Protein AF-A0A356X0L6-F1 (afdb_monomer)

Sequence (146 aa):
RDPRWGRTAESFSEDPFLTSEISSGFIRGLMGDDPHYYKTVPTAKHYIANNTEFNRHTGSSELDARDMREYYLKPYRQLITEDDLPSIMTAYNAVNGTPVSASEFLIDTLARRTYGMDGYVTGDCGAIGDMYSGHHYAEDGVEATA

Secondary structure (DSSP, 8-state):
--TT-TTGGGSS-SSHHHHHHHHHHHHHHHH-S-SS--SS---EEEETT---SSSTTT-EE---HHHIIIIISHHHHHHHHHH---EEEE-SSEETTEEGGG-HIIIIIIIIIIT---SEEEE-TTHHHHHHHTS--SSSTTGGG-

Structure (mmCIF, N/CA/C/O backbone):
data_AF-A0A356X0L6-F1
#
_entry.id   AF-A0A356X0L6-F1
#
loop_
_atom_site.group_PDB
_atom_site.id
_atom_site.type_symbol
_atom_site.label_atom_id
_atom_site.label_alt_id
_atom_site.label_comp_id
_atom_site.label_asym_id
_atom_site.label_entity_id
_atom_site.label_seq_id
_atom_site.pdbx_PDB_ins_code
_atom_site.Cartn_x
_atom_site.Cartn_y
_atom_site.Cartn_z
_atom_site.occupancy
_atom_site.B_iso_or_equiv
_atom_site.auth_seq_id
_atom_site.auth_comp_id
_atom_site.auth_asym_id
_atom_site.auth_atom_id
_atom_site.pdbx_PDB_model_num
ATOM 1 N N . ARG A 1 1 ? 12.029 7.414 2.417 1.00 81.00 1 ARG A N 1
ATOM 2 C CA . ARG A 1 1 ? 11.689 8.799 2.816 1.00 81.00 1 ARG A CA 1
ATOM 3 C C . ARG A 1 1 ? 12.658 9.733 2.125 1.00 81.00 1 ARG A C 1
ATOM 5 O O . ARG A 1 1 ? 13.855 9.532 2.287 1.00 81.00 1 ARG A O 1
ATOM 12 N N . ASP A 1 2 ? 12.168 10.730 1.398 1.00 90.81 2 ASP A N 1
ATOM 13 C CA . ASP A 1 2 ? 13.029 11.678 0.694 1.00 90.81 2 ASP A CA 1
ATOM 14 C C . ASP A 1 2 ? 12.332 13.044 0.591 1.00 90.81 2 ASP A C 1
ATOM 16 O O . ASP A 1 2 ? 11.252 13.103 0.007 1.00 90.81 2 ASP A O 1
ATOM 20 N N . PRO A 1 3 ? 12.908 14.141 1.118 1.00 93.06 3 PRO A N 1
ATOM 21 C CA . PRO A 1 3 ? 12.291 15.468 1.029 1.00 93.06 3 PRO A CA 1
ATOM 22 C C . PRO A 1 3 ? 12.194 16.004 -0.410 1.00 93.06 3 PRO A C 1
ATOM 24 O O . PRO A 1 3 ? 11.510 16.994 -0.651 1.00 93.06 3 PRO A O 1
ATOM 27 N N . ARG A 1 4 ? 12.871 15.373 -1.379 1.00 94.12 4 ARG A N 1
ATOM 28 C CA . ARG A 1 4 ? 12.769 15.701 -2.809 1.00 94.12 4 ARG A CA 1
ATOM 29 C C . ARG A 1 4 ? 11.543 15.070 -3.467 1.00 94.12 4 ARG A C 1
ATOM 31 O O . ARG A 1 4 ? 11.255 15.377 -4.622 1.00 94.12 4 ARG A O 1
ATOM 38 N N . TRP A 1 5 ? 10.848 14.160 -2.782 1.00 95.62 5 TRP A N 1
ATOM 39 C CA . TRP A 1 5 ? 9.684 13.483 -3.335 1.00 95.62 5 TRP A CA 1
ATOM 40 C C . TRP A 1 5 ? 8.568 14.494 -3.621 1.00 95.62 5 TRP A C 1
ATOM 42 O O . TRP A 1 5 ? 8.100 15.192 -2.719 1.00 95.62 5 TRP A O 1
ATOM 52 N N . GLY A 1 6 ? 8.120 14.559 -4.879 1.00 97.06 6 GLY A N 1
ATOM 53 C CA . GLY A 1 6 ? 7.148 15.555 -5.348 1.00 97.06 6 GLY A CA 1
ATOM 54 C C . GLY A 1 6 ? 5.778 15.495 -4.663 1.00 97.06 6 GLY A C 1
ATOM 55 O O . GLY A 1 6 ? 5.009 16.444 -4.771 1.00 97.06 6 GLY A O 1
ATOM 56 N N . ARG A 1 7 ? 5.490 14.415 -3.925 1.00 96.56 7 ARG A N 1
ATOM 57 C CA . ARG A 1 7 ? 4.247 14.214 -3.166 1.00 96.56 7 ARG A CA 1
ATOM 58 C C . ARG A 1 7 ? 4.460 14.220 -1.649 1.00 96.56 7 ARG A C 1
ATOM 60 O O . ARG A 1 7 ? 3.578 13.806 -0.904 1.00 96.56 7 ARG A O 1
ATOM 67 N N . THR A 1 8 ? 5.597 14.737 -1.169 1.00 94.44 8 THR A N 1
ATOM 68 C CA . THR A 1 8 ? 5.883 14.851 0.278 1.00 94.44 8 THR A CA 1
ATOM 69 C C . THR A 1 8 ? 4.766 15.588 1.025 1.00 94.44 8 THR A C 1
ATOM 71 O O . THR A 1 8 ? 4.415 15.194 2.131 1.00 94.44 8 THR A O 1
ATOM 74 N N . ALA A 1 9 ? 4.152 16.604 0.403 1.00 94.44 9 ALA A N 1
ATOM 75 C CA . ALA A 1 9 ? 3.052 17.376 0.989 1.00 94.44 9 ALA A CA 1
ATOM 76 C C . ALA A 1 9 ? 1.750 16.575 1.202 1.00 94.44 9 ALA A C 1
ATOM 78 O O . ALA A 1 9 ? 0.866 17.044 1.913 1.00 94.44 9 ALA A O 1
ATOM 79 N N . GLU A 1 10 ? 1.611 15.391 0.596 1.00 96.38 10 GLU A N 1
ATOM 80 C CA . GLU A 1 10 ? 0.453 14.507 0.794 1.00 96.38 10 GLU A CA 1
ATOM 81 C C . GLU A 1 10 ? 0.610 13.590 2.016 1.00 96.38 10 GLU A C 1
ATOM 83 O O . GLU A 1 10 ? -0.356 12.961 2.440 1.00 96.38 10 GLU A O 1
ATOM 88 N N . SER A 1 11 ? 1.821 13.485 2.571 1.00 93.75 11 SER A N 1
ATOM 89 C CA . SER A 1 11 ? 2.101 12.664 3.752 1.00 93.75 11 SER A CA 1
ATOM 90 C C . SER A 1 11 ? 1.996 13.491 5.027 1.00 93.75 11 SER A C 1
ATOM 92 O O . SER A 1 11 ? 2.352 14.667 5.049 1.00 93.75 11 SER A O 1
ATOM 94 N N . PHE A 1 12 ? 1.546 12.870 6.117 1.00 94.44 12 PHE A N 1
ATOM 95 C CA . PHE A 1 12 ? 1.378 13.572 7.392 1.00 94.44 12 PHE A CA 1
ATOM 96 C C . PHE A 1 12 ? 2.695 13.849 8.121 1.00 94.44 12 PHE A C 1
ATOM 98 O O . PHE A 1 12 ? 2.797 14.828 8.856 1.00 94.44 12 PHE A O 1
ATOM 105 N N . SER A 1 13 ? 3.695 12.982 7.956 1.00 94.75 13 SER A N 1
ATOM 106 C CA . SER A 1 13 ? 5.000 13.110 8.601 1.00 94.75 13 SER A CA 1
ATOM 107 C C . SER A 1 13 ? 6.028 12.185 7.947 1.00 94.75 13 SER A C 1
ATOM 109 O O . SER A 1 13 ? 5.693 11.278 7.187 1.00 94.75 13 SER A O 1
ATOM 111 N N . GLU A 1 14 ? 7.297 12.394 8.283 1.00 96.19 14 GLU A N 1
ATOM 112 C CA . GLU A 1 14 ? 8.352 11.403 8.087 1.00 96.19 14 GLU A CA 1
ATOM 113 C C . GLU A 1 14 ? 8.453 10.359 9.203 1.00 96.19 14 GLU A C 1
ATOM 115 O O . GLU A 1 14 ? 9.151 9.356 9.050 1.00 96.19 14 GLU A O 1
ATOM 120 N N . ASP A 1 15 ? 7.799 10.602 10.333 1.00 97.81 15 ASP A N 1
ATOM 121 C CA . ASP A 1 15 ? 7.775 9.688 11.463 1.00 97.81 15 ASP A CA 1
ATOM 122 C C . ASP A 1 15 ? 6.588 8.717 11.326 1.00 97.81 15 ASP A C 1
ATOM 124 O O . ASP A 1 15 ? 5.441 9.162 11.177 1.00 97.81 15 ASP A O 1
ATOM 128 N N . PRO A 1 16 ? 6.822 7.392 11.362 1.00 97.31 16 PRO A N 1
ATOM 129 C CA . PRO A 1 16 ? 5.761 6.421 11.156 1.00 97.31 16 PRO A CA 1
ATOM 130 C C . PRO A 1 16 ? 4.776 6.384 12.325 1.00 97.31 16 PRO A C 1
ATOM 132 O O . PRO A 1 16 ? 3.623 6.054 12.097 1.00 97.31 16 PRO A O 1
ATOM 135 N N . PHE A 1 17 ? 5.180 6.740 13.553 1.00 98.06 17 PHE A N 1
ATOM 136 C CA . PHE A 1 17 ? 4.244 6.825 14.680 1.00 98.06 17 PHE A CA 1
ATOM 137 C C . PHE A 1 17 ? 3.267 7.993 14.501 1.00 98.06 17 PHE A C 1
ATOM 139 O O . PHE A 1 17 ? 2.060 7.785 14.507 1.00 98.06 17 PHE A O 1
ATOM 146 N N . LEU A 1 18 ? 3.774 9.200 14.243 1.00 98.25 18 LEU A N 1
ATOM 147 C CA . LEU A 1 18 ? 2.951 10.382 14.003 1.00 98.25 18 LEU A CA 1
ATOM 148 C C . LEU A 1 18 ? 2.044 10.204 12.778 1.00 98.25 18 LEU A C 1
ATOM 150 O O . LEU A 1 18 ? 0.887 10.619 12.802 1.00 98.25 18 LEU A O 1
ATOM 154 N N . THR A 1 19 ? 2.549 9.555 11.724 1.00 98.06 19 THR A N 1
ATOM 155 C CA .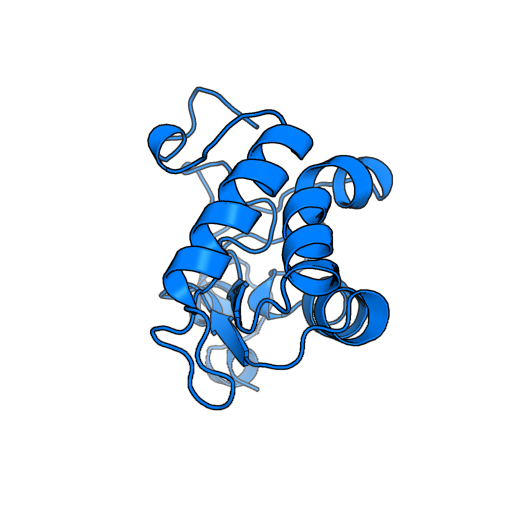 THR A 1 19 ? 1.737 9.207 10.550 1.00 98.06 19 THR A CA 1
ATOM 156 C C . THR A 1 19 ? 0.591 8.274 10.922 1.00 98.06 19 THR A C 1
ATOM 158 O O . THR A 1 19 ? -0.526 8.512 10.462 1.00 98.06 19 THR A O 1
ATOM 161 N N . SER A 1 20 ? 0.834 7.253 11.753 1.00 98.38 20 SER A N 1
ATOM 162 C CA . SER A 1 20 ? -0.230 6.370 12.230 1.00 98.38 20 SER A CA 1
ATOM 163 C C . SER A 1 20 ? -1.293 7.134 13.014 1.00 98.38 20 SER A C 1
ATOM 165 O O . SER A 1 20 ? -2.454 7.087 12.633 1.00 98.38 20 SER A O 1
ATOM 167 N N . GLU A 1 21 ? -0.902 7.901 14.037 1.00 98.62 21 GLU A N 1
ATOM 168 C CA . GLU A 1 21 ? -1.846 8.597 14.925 1.00 98.62 21 GLU A CA 1
ATOM 169 C C . GLU A 1 21 ? -2.755 9.573 14.162 1.00 98.62 21 GLU A C 1
ATOM 171 O O . GLU A 1 21 ? -3.971 9.609 14.368 1.00 98.62 21 GLU A O 1
ATOM 176 N N . ILE A 1 22 ? -2.178 10.350 13.235 1.00 98.62 22 ILE A N 1
ATOM 177 C CA . ILE A 1 22 ? -2.951 11.280 12.401 1.00 98.62 22 ILE A CA 1
ATOM 178 C C . ILE A 1 22 ? -3.873 10.506 11.454 1.00 98.62 22 ILE A C 1
ATOM 180 O O . ILE A 1 22 ? -5.045 10.863 11.308 1.00 98.62 22 ILE A O 1
ATOM 184 N N . SER A 1 23 ? -3.368 9.436 10.832 1.00 98.50 23 SER A N 1
ATOM 185 C CA . SER A 1 23 ? -4.159 8.612 9.916 1.00 98.50 23 SER A CA 1
ATOM 186 C C . SER A 1 23 ? -5.330 7.941 10.632 1.00 98.50 23 SER A C 1
ATOM 188 O O . SER A 1 23 ? -6.430 7.976 10.093 1.00 98.50 23 SER A O 1
ATOM 190 N N . SER A 1 24 ? -5.138 7.415 11.847 1.00 98.56 24 SER A N 1
ATOM 191 C CA . SER A 1 24 ? -6.190 6.801 12.670 1.00 98.56 24 SER A CA 1
ATOM 192 C C . SER A 1 24 ? -7.344 7.773 12.906 1.00 98.56 24 SER A C 1
ATOM 194 O O . SER A 1 24 ? -8.503 7.465 12.624 1.00 98.56 24 SER A O 1
ATOM 196 N N . GLY A 1 25 ? -7.036 9.001 13.340 1.00 98.44 25 GLY A N 1
ATOM 197 C CA . GLY A 1 25 ? -8.049 10.048 13.500 1.00 98.44 25 GLY A CA 1
ATOM 198 C C . GLY A 1 25 ? -8.760 10.390 12.185 1.00 98.44 25 GLY A C 1
ATOM 199 O O . GLY A 1 25 ? -9.985 10.534 12.158 1.00 98.44 25 GLY A O 1
ATOM 200 N N . PHE A 1 26 ? -8.007 10.474 11.085 1.00 98.44 26 PHE A N 1
ATOM 201 C CA . PHE A 1 26 ? -8.548 10.790 9.765 1.00 98.44 26 PHE A CA 1
ATOM 202 C C . PHE A 1 26 ? -9.508 9.706 9.254 1.00 98.44 26 PHE A C 1
ATOM 204 O O . PHE A 1 26 ? -10.621 10.024 8.832 1.00 98.44 26 PHE A O 1
ATOM 211 N N . ILE A 1 27 ? -9.124 8.428 9.332 1.00 98.00 27 ILE A N 1
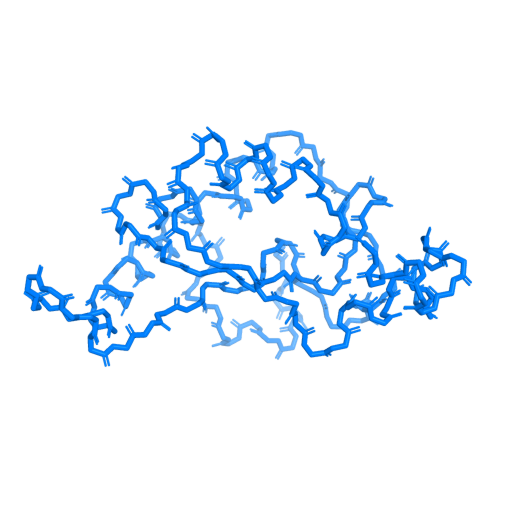ATOM 212 C CA . ILE A 1 27 ? -9.952 7.329 8.822 1.00 98.00 27 ILE A CA 1
ATOM 213 C C . ILE A 1 27 ? -11.181 7.076 9.693 1.00 98.00 27 ILE A C 1
ATOM 215 O O . ILE A 1 27 ? -12.250 6.853 9.135 1.00 98.00 27 ILE A O 1
ATOM 219 N N . ARG A 1 28 ? -11.089 7.216 11.025 1.00 98.19 28 ARG A N 1
ATOM 220 C CA . ARG A 1 28 ? -12.269 7.166 11.909 1.00 98.19 28 ARG A CA 1
ATOM 221 C C . ARG A 1 28 ? -13.274 8.257 11.539 1.00 98.19 28 ARG A C 1
ATOM 223 O O . ARG A 1 28 ? -14.466 7.992 11.427 1.00 98.19 28 ARG A O 1
ATOM 230 N N . GLY A 1 29 ? -12.798 9.475 11.264 1.00 98.44 29 GLY A N 1
ATOM 231 C CA . GLY A 1 29 ? -13.654 10.573 10.805 1.00 98.44 29 GLY A CA 1
ATOM 232 C C . GLY A 1 29 ? -14.315 10.317 9.443 1.00 98.44 29 GLY A C 1
ATOM 233 O O . GLY A 1 29 ? -15.464 10.716 9.232 1.00 98.44 29 GLY A O 1
ATOM 234 N N . LEU A 1 30 ? -13.609 9.646 8.526 1.00 98.44 30 LEU A N 1
ATOM 235 C CA . LEU A 1 30 ? -14.142 9.231 7.225 1.00 98.44 30 LEU A CA 1
ATOM 236 C C . LEU A 1 30 ? -15.176 8.108 7.346 1.00 98.44 30 LEU A C 1
ATOM 238 O O . LEU A 1 30 ? -16.218 8.182 6.693 1.00 98.44 30 LEU A O 1
ATOM 242 N N . MET A 1 31 ? -14.908 7.101 8.176 1.00 98.06 31 MET A N 1
ATOM 243 C CA . MET A 1 31 ? -15.821 5.980 8.413 1.00 98.06 31 MET A CA 1
ATOM 244 C C . MET A 1 31 ? -17.076 6.413 9.165 1.00 98.06 31 MET A C 1
ATOM 246 O O . MET A 1 31 ? -18.150 5.889 8.886 1.00 98.06 31 MET A O 1
ATOM 250 N N . GLY A 1 32 ? -16.975 7.420 10.034 1.00 98.12 32 GLY A N 1
ATOM 251 C CA . GLY A 1 32 ? -18.064 7.794 10.930 1.00 98.12 32 GLY A CA 1
ATOM 252 C C . GLY A 1 32 ? -18.241 6.776 12.059 1.00 98.12 32 GLY A C 1
ATOM 253 O O . GLY A 1 32 ? -17.398 5.910 12.269 1.00 98.12 32 GLY A O 1
ATOM 254 N N . ASP A 1 33 ? -19.330 6.919 12.806 1.00 96.69 33 ASP A N 1
ATOM 255 C CA . ASP A 1 33 ? -19.630 6.169 14.031 1.00 96.69 33 ASP A CA 1
ATOM 256 C C . ASP A 1 33 ? -20.977 5.426 13.975 1.00 96.69 33 ASP A C 1
ATOM 258 O O . ASP A 1 33 ? -21.459 4.931 14.995 1.00 96.69 33 ASP A O 1
ATOM 262 N N . ASP A 1 34 ? -21.593 5.331 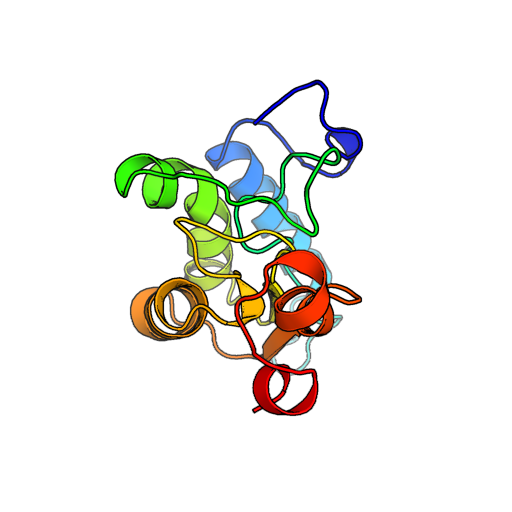12.791 1.00 97.50 34 ASP A N 1
ATOM 263 C CA . ASP A 1 34 ? -22.818 4.553 12.618 1.00 97.50 34 ASP A CA 1
ATOM 264 C C . ASP A 1 34 ? -22.512 3.047 12.776 1.00 97.50 34 ASP A C 1
ATOM 266 O O . ASP A 1 34 ? -21.550 2.544 12.193 1.00 97.50 34 ASP A O 1
ATOM 270 N N . PRO A 1 35 ? -23.307 2.303 13.568 1.00 94.44 35 PRO A N 1
ATOM 271 C CA . PRO A 1 35 ? -23.009 0.913 13.914 1.00 94.44 35 PRO A CA 1
ATOM 272 C C . PRO A 1 35 ? -23.187 -0.077 12.755 1.00 94.44 35 PRO A C 1
ATOM 274 O O . PRO A 1 35 ? -22.884 -1.258 12.923 1.00 94.44 35 PRO A O 1
ATOM 277 N N . HIS A 1 36 ? -23.734 0.353 11.616 1.00 95.19 36 HIS A N 1
ATOM 278 C CA . HIS A 1 36 ? -24.017 -0.522 10.482 1.00 95.19 36 HIS A CA 1
ATOM 279 C C . HIS A 1 36 ? -23.474 0.009 9.151 1.00 95.19 36 HIS A C 1
ATOM 281 O O . HIS A 1 36 ? -23.118 -0.787 8.283 1.00 95.19 36 HIS A O 1
ATOM 287 N N . TYR A 1 37 ? -23.400 1.328 8.973 1.00 96.44 37 TYR A N 1
ATOM 288 C CA . TYR A 1 37 ? -23.000 1.947 7.716 1.00 96.44 37 TYR A CA 1
ATOM 289 C C . TYR A 1 37 ? -21.730 2.779 7.856 1.00 96.44 37 TYR A C 1
ATOM 291 O O . TYR A 1 37 ? -21.637 3.672 8.691 1.00 96.44 37 TYR A O 1
ATOM 299 N N . TYR A 1 38 ? -20.793 2.602 6.929 1.00 97.44 38 TYR A N 1
ATOM 300 C CA . TYR A 1 38 ? -19.739 3.592 6.753 1.00 97.44 38 TYR A CA 1
ATOM 301 C C . TYR A 1 38 ? -20.304 4.881 6.155 1.00 97.44 38 TYR A C 1
ATOM 303 O O . TYR A 1 38 ? -21.006 4.861 5.142 1.00 97.44 38 TYR A O 1
ATOM 311 N N . LYS A 1 39 ? -19.915 6.024 6.723 1.00 98.44 39 LYS A N 1
ATOM 312 C CA . LYS A 1 39 ? -20.132 7.341 6.115 1.00 98.44 39 LYS A CA 1
ATOM 313 C C . LYS A 1 39 ? -19.386 7.456 4.785 1.00 98.44 39 LYS A C 1
ATOM 315 O O . LYS A 1 39 ? -19.944 7.940 3.804 1.00 98.44 39 LYS A O 1
ATOM 320 N N . THR A 1 40 ? -18.131 7.010 4.756 1.00 98.44 40 THR A N 1
ATOM 321 C CA . THR A 1 40 ? -17.321 6.798 3.549 1.00 98.44 40 THR A CA 1
ATOM 322 C C . THR A 1 40 ? -16.350 5.641 3.782 1.00 98.44 40 THR A C 1
ATOM 324 O O . THR A 1 40 ? -16.005 5.350 4.924 1.00 98.44 40 THR A O 1
ATOM 327 N N . VAL A 1 41 ? -15.884 4.998 2.709 1.00 98.12 41 VAL A N 1
ATOM 328 C CA . VAL A 1 41 ? -14.859 3.947 2.790 1.00 98.12 41 VAL A CA 1
ATOM 329 C C . VAL A 1 41 ? -13.473 4.582 2.598 1.00 98.12 41 VAL A C 1
ATOM 331 O O . VAL A 1 41 ? -13.131 4.951 1.469 1.00 98.12 41 VAL A O 1
ATOM 334 N N . PRO A 1 42 ? -12.653 4.739 3.654 1.00 98.25 42 PRO A N 1
ATOM 335 C CA . PRO A 1 42 ? -11.287 5.222 3.496 1.00 98.25 42 PRO A CA 1
ATOM 336 C C . PRO A 1 42 ? -10.428 4.171 2.789 1.00 98.25 42 PRO A C 1
ATOM 338 O O . PRO A 1 42 ? -10.575 2.974 3.012 1.00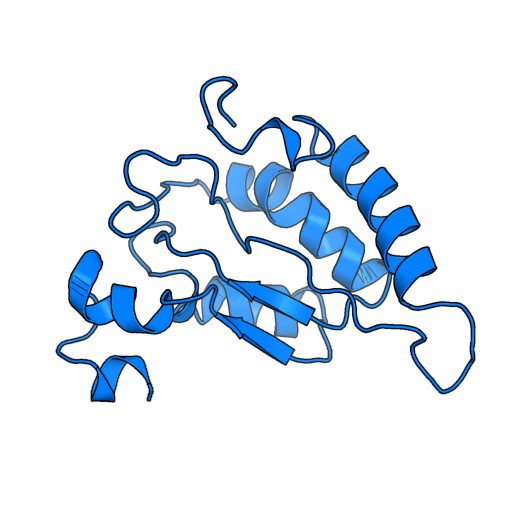 98.25 42 PRO A O 1
ATOM 341 N N . THR A 1 43 ? -9.502 4.627 1.948 1.00 98.75 43 THR A N 1
ATOM 342 C CA . THR A 1 43 ? -8.506 3.771 1.290 1.00 98.75 43 THR A CA 1
ATOM 343 C C . THR A 1 43 ? -7.112 4.301 1.607 1.00 98.75 43 THR A C 1
ATOM 345 O O . THR A 1 43 ? -6.743 5.377 1.129 1.00 98.75 43 THR A O 1
ATOM 348 N N . ALA A 1 44 ? -6.339 3.576 2.420 1.00 98.50 44 ALA A N 1
ATOM 349 C CA . ALA A 1 44 ? -4.974 3.989 2.749 1.00 98.50 44 ALA A CA 1
ATOM 350 C C . ALA A 1 44 ? -4.040 3.760 1.553 1.00 98.50 44 ALA A C 1
ATOM 352 O O . ALA A 1 44 ? -4.137 2.741 0.864 1.00 98.50 44 ALA A O 1
ATOM 353 N N . LYS A 1 45 ? -3.129 4.705 1.296 1.00 98.44 45 LYS A N 1
ATOM 354 C CA . LYS A 1 45 ? -2.262 4.664 0.116 1.00 98.44 45 LYS A CA 1
ATOM 355 C C . LYS A 1 45 ? -0.896 5.319 0.342 1.00 98.44 45 LYS A C 1
ATOM 357 O O . LYS A 1 45 ? -0.767 6.206 1.178 1.00 98.44 45 LYS A O 1
ATOM 362 N N . HIS A 1 46 ? 0.132 4.965 -0.426 1.00 98.44 46 HIS A N 1
ATOM 363 C CA . HIS A 1 46 ? 0.169 3.854 -1.390 1.00 98.44 46 HIS A CA 1
ATOM 364 C C . HIS A 1 46 ? 0.910 2.683 -0.743 1.00 98.44 46 HIS A C 1
ATOM 366 O O . HIS A 1 46 ? 2.036 2.854 -0.267 1.00 98.44 46 HIS A O 1
ATOM 372 N N . TYR A 1 47 ? 0.264 1.525 -0.689 1.00 98.56 47 TYR A N 1
ATOM 373 C CA . TYR A 1 47 ? 0.741 0.320 -0.027 1.00 98.56 47 TYR A CA 1
ATOM 374 C C . TYR A 1 47 ? 1.699 -0.437 -0.960 1.00 98.56 47 TYR A C 1
ATOM 376 O O . TYR A 1 47 ? 1.246 -0.944 -1.973 1.00 98.56 47 TYR A O 1
ATOM 384 N N . ILE A 1 48 ? 3.012 -0.530 -0.737 1.00 97.56 48 ILE A N 1
ATOM 385 C CA . ILE A 1 48 ? 3.840 0.234 0.208 1.00 97.56 48 ILE A CA 1
ATOM 386 C C . ILE A 1 48 ? 5.057 0.840 -0.505 1.00 97.56 48 ILE A C 1
ATOM 388 O O . ILE A 1 48 ? 5.371 0.502 -1.643 1.00 97.56 48 ILE A O 1
ATOM 392 N N . ALA A 1 49 ? 5.780 1.699 0.217 1.00 96.56 49 ALA A N 1
ATOM 393 C CA . ALA A 1 49 ? 7.090 2.235 -0.163 1.00 96.56 49 ALA A CA 1
ATOM 394 C C . ALA A 1 49 ? 7.138 3.126 -1.421 1.00 96.56 49 ALA A C 1
ATOM 396 O O . ALA A 1 49 ? 8.221 3.472 -1.881 1.00 96.56 49 ALA A O 1
ATOM 397 N N . ASN A 1 50 ? 5.992 3.617 -1.897 1.00 95.88 50 ASN A N 1
ATOM 398 C CA . ASN A 1 50 ? 5.929 4.608 -2.973 1.00 95.88 50 ASN A CA 1
ATOM 399 C C . ASN A 1 50 ? 6.336 6.008 -2.481 1.00 95.88 50 ASN A C 1
ATOM 401 O O . ASN A 1 50 ? 5.488 6.786 -2.047 1.00 95.88 50 ASN A O 1
ATOM 405 N N . ASN A 1 51 ? 7.632 6.320 -2.495 1.00 92.69 51 ASN A N 1
ATOM 406 C CA . ASN A 1 51 ? 8.170 7.586 -1.978 1.00 92.69 51 ASN A CA 1
ATOM 407 C C . ASN A 1 51 ? 9.170 8.275 -2.926 1.00 92.69 51 ASN A C 1
ATOM 409 O O . ASN A 1 51 ? 10.013 9.056 -2.484 1.00 92.69 51 ASN A O 1
ATOM 413 N N . THR A 1 52 ? 9.083 7.982 -4.224 1.00 92.94 52 THR A N 1
ATOM 414 C CA . THR A 1 52 ? 9.891 8.583 -5.293 1.00 92.94 52 THR A CA 1
ATOM 415 C C . THR A 1 52 ? 9.010 8.816 -6.513 1.00 92.94 52 THR A C 1
ATOM 417 O O . THR A 1 52 ? 8.262 7.932 -6.901 1.00 92.94 52 THR A O 1
ATOM 420 N N . GLU A 1 53 ? 9.097 9.987 -7.151 1.00 95.44 53 GLU A N 1
ATOM 421 C CA . GLU A 1 53 ? 8.392 10.228 -8.423 1.00 95.44 53 GLU A CA 1
ATOM 422 C C . GLU A 1 53 ? 9.246 9.861 -9.645 1.00 95.44 53 GLU A C 1
ATOM 424 O O . GLU A 1 53 ? 8.720 9.751 -10.746 1.00 95.44 53 GLU A O 1
ATOM 429 N N . PHE A 1 54 ? 10.558 9.661 -9.475 1.00 94.19 54 PHE A N 1
ATOM 430 C CA . PHE A 1 54 ? 11.488 9.482 -10.594 1.00 94.19 54 PHE A CA 1
ATOM 431 C C . PHE A 1 54 ? 11.227 8.194 -11.387 1.00 94.19 54 PHE A C 1
ATOM 433 O O . PHE A 1 54 ? 11.294 8.193 -12.612 1.00 94.19 54 PHE A O 1
ATOM 440 N N . ASN A 1 55 ? 10.932 7.100 -10.686 1.00 94.19 55 ASN A N 1
ATOM 441 C CA . ASN A 1 55 ? 10.796 5.764 -11.263 1.00 94.19 55 ASN A CA 1
ATOM 442 C C . ASN A 1 55 ? 9.647 4.960 -10.636 1.00 94.19 55 ASN A C 1
ATOM 444 O O . ASN A 1 55 ? 9.709 3.738 -10.603 1.00 94.19 55 ASN A O 1
ATOM 448 N N . ARG A 1 56 ? 8.585 5.604 -10.134 1.00 94.75 56 ARG A N 1
ATOM 449 C CA . ARG A 1 56 ? 7.485 4.894 -9.443 1.00 94.75 56 ARG A CA 1
ATOM 450 C C . ARG A 1 56 ? 6.815 3.786 -10.264 1.00 94.75 56 ARG A C 1
ATOM 452 O O . ARG A 1 56 ? 6.363 2.822 -9.671 1.00 94.75 56 ARG A O 1
ATOM 459 N N . HIS A 1 57 ? 6.792 3.889 -11.594 1.00 97.62 57 HIS A N 1
ATOM 460 C CA . HIS A 1 57 ? 6.164 2.903 -12.492 1.00 97.62 57 HIS A CA 1
ATOM 461 C C . HIS A 1 57 ? 7.087 1.745 -12.919 1.00 97.62 57 HIS A C 1
ATOM 463 O O . HIS A 1 57 ? 6.623 0.791 -13.529 1.00 97.62 57 HIS A O 1
ATOM 469 N N . THR A 1 58 ? 8.393 1.829 -12.648 1.00 97.56 58 THR A N 1
ATOM 470 C CA . THR A 1 58 ? 9.397 0.874 -13.173 1.00 97.56 58 THR A CA 1
ATOM 471 C C . THR A 1 58 ? 10.450 0.459 -12.147 1.00 97.56 58 THR A C 1
ATOM 473 O O . THR A 1 58 ? 11.257 -0.433 -12.386 1.00 97.56 58 THR A O 1
ATOM 476 N N . GLY A 1 59 ? 10.506 1.149 -11.011 1.00 97.12 59 GLY A N 1
ATOM 477 C CA . GLY A 1 59 ? 11.498 0.949 -9.970 1.00 97.12 59 GLY A CA 1
ATOM 478 C C . GLY A 1 59 ? 11.079 -0.093 -8.944 1.00 97.12 59 GLY A C 1
ATOM 479 O O . GLY A 1 59 ? 9.892 -0.305 -8.691 1.00 97.12 59 GLY A O 1
ATOM 480 N N . SER A 1 60 ? 12.085 -0.668 -8.287 1.00 97.62 60 SER A N 1
ATOM 481 C CA . SER A 1 60 ? 11.923 -1.495 -7.094 1.00 97.62 60 SER A CA 1
ATOM 482 C C . SER A 1 60 ? 12.507 -0.781 -5.877 1.00 97.62 60 SER A C 1
ATOM 484 O O . SER A 1 60 ? 13.621 -0.253 -5.927 1.00 97.62 60 SER A O 1
ATOM 486 N N . SER A 1 61 ? 11.743 -0.737 -4.788 1.00 96.81 61 SER A N 1
ATOM 487 C CA . SER A 1 61 ? 12.229 -0.324 -3.475 1.00 96.81 61 SER A CA 1
ATOM 488 C C . SER A 1 61 ? 12.801 -1.534 -2.746 1.00 96.81 61 SER A C 1
ATOM 490 O O . SER A 1 61 ? 12.072 -2.469 -2.420 1.00 96.81 61 SER A O 1
ATOM 492 N N . GLU A 1 62 ? 14.097 -1.492 -2.455 1.00 96.12 62 GLU A N 1
ATOM 493 C CA . GLU A 1 62 ? 14.788 -2.557 -1.730 1.00 96.12 62 GLU A CA 1
ATOM 494 C C . GLU A 1 62 ? 14.738 -2.281 -0.226 1.00 96.12 62 GLU A C 1
ATOM 496 O O . GLU A 1 62 ? 15.280 -1.282 0.251 1.00 96.12 62 GLU A O 1
ATOM 501 N N . LEU A 1 63 ? 14.053 -3.153 0.510 1.00 96.31 63 LEU A N 1
ATOM 502 C CA . LEU A 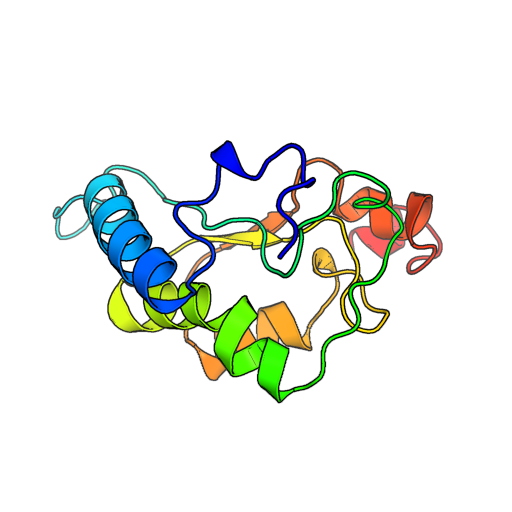1 63 ? 13.808 -3.041 1.942 1.00 96.31 63 LEU A CA 1
ATOM 503 C C . LEU A 1 63 ? 14.261 -4.313 2.647 1.00 96.31 63 LEU A C 1
ATOM 505 O O . LEU A 1 63 ? 13.853 -5.421 2.281 1.00 96.31 63 LEU A O 1
ATOM 509 N N . ASP A 1 64 ? 15.017 -4.158 3.729 1.00 98.00 64 ASP A N 1
ATOM 510 C CA . ASP A 1 64 ? 15.180 -5.261 4.661 1.00 98.00 64 ASP A CA 1
ATOM 511 C C . ASP A 1 64 ? 13.887 -5.495 5.469 1.00 98.00 64 ASP A C 1
ATOM 513 O O . ASP A 1 64 ? 12.942 -4.696 5.487 1.00 98.00 64 ASP A O 1
ATOM 517 N N . ALA A 1 65 ? 13.825 -6.641 6.146 1.00 97.31 65 ALA A N 1
ATOM 518 C CA . ALA A 1 65 ? 12.639 -7.037 6.895 1.00 97.31 65 ALA A CA 1
ATOM 519 C C . ALA A 1 65 ? 12.342 -6.124 8.099 1.00 97.31 65 ALA A C 1
ATOM 521 O O . ALA A 1 65 ? 11.215 -6.136 8.606 1.00 97.31 65 ALA A O 1
ATOM 522 N N . ARG A 1 66 ? 13.340 -5.378 8.583 1.00 98.06 66 ARG A N 1
ATOM 523 C CA . ARG A 1 66 ? 13.201 -4.466 9.713 1.00 98.06 66 ARG A CA 1
ATOM 524 C C . ARG A 1 66 ? 12.584 -3.158 9.247 1.00 98.06 66 ARG A C 1
ATOM 526 O O . ARG A 1 66 ? 11.535 -2.793 9.765 1.00 98.06 66 ARG A O 1
ATOM 533 N N . ASP A 1 67 ? 13.153 -2.522 8.231 1.00 97.38 67 ASP A N 1
ATOM 534 C CA . ASP A 1 67 ? 12.632 -1.290 7.638 1.00 97.38 67 ASP A CA 1
ATOM 535 C C . ASP A 1 67 ? 11.204 -1.485 7.127 1.00 97.38 67 ASP A C 1
ATOM 537 O O . ASP A 1 67 ? 10.322 -0.651 7.357 1.00 97.38 67 ASP A O 1
ATOM 541 N N . MET A 1 68 ? 10.939 -2.632 6.495 1.00 98.06 68 MET A N 1
ATOM 542 C CA . MET A 1 68 ? 9.598 -2.980 6.042 1.00 98.06 68 MET A CA 1
ATOM 543 C C . MET A 1 68 ? 8.588 -2.969 7.199 1.00 98.06 68 MET A C 1
ATOM 545 O O . MET A 1 68 ? 7.519 -2.379 7.060 1.00 98.06 68 MET A O 1
ATOM 549 N N . ARG A 1 69 ? 8.912 -3.580 8.347 1.00 97.88 69 ARG A N 1
ATOM 550 C CA . ARG A 1 69 ? 7.978 -3.738 9.478 1.00 97.88 69 ARG A CA 1
ATOM 551 C C . ARG A 1 69 ? 7.923 -2.533 10.413 1.00 97.88 69 ARG A C 1
ATOM 553 O O . ARG A 1 69 ? 6.839 -2.153 10.845 1.00 97.88 69 ARG A O 1
ATOM 560 N N . GLU A 1 70 ? 9.071 -1.958 10.750 1.00 97.81 70 GLU A N 1
ATOM 561 C CA . GLU A 1 70 ? 9.187 -0.882 11.742 1.00 97.81 70 GLU A CA 1
ATOM 562 C C . GLU A 1 70 ? 8.843 0.492 11.153 1.00 97.81 70 GLU A C 1
ATOM 564 O O . GLU A 1 70 ? 8.395 1.369 11.895 1.00 97.81 70 GLU A O 1
ATOM 569 N N . TYR A 1 71 ? 9.004 0.673 9.836 1.00 97.62 71 TYR A N 1
ATOM 570 C CA . TYR A 1 71 ? 8.798 1.958 9.171 1.00 97.62 71 TYR A CA 1
ATOM 571 C C . TYR A 1 71 ? 7.645 1.924 8.160 1.00 97.62 71 TYR A C 1
ATOM 573 O O . TYR A 1 71 ? 6.628 2.581 8.374 1.00 97.62 71 TYR A O 1
ATOM 581 N N . TYR A 1 72 ? 7.760 1.146 7.078 1.00 98.06 72 TYR A N 1
ATOM 582 C CA . TYR A 1 72 ? 6.822 1.237 5.947 1.00 98.06 72 TYR A CA 1
ATOM 583 C C . TYR A 1 72 ? 5.446 0.622 6.218 1.00 98.06 72 TYR A C 1
ATOM 585 O O . TYR A 1 72 ? 4.436 1.174 5.788 1.00 98.06 72 TYR A O 1
ATOM 593 N N . LEU A 1 73 ? 5.392 -0.504 6.932 1.00 98.50 73 LEU A N 1
ATOM 594 C CA . LEU A 1 73 ? 4.137 -1.172 7.288 1.00 98.50 73 LEU A CA 1
ATOM 595 C C . LEU A 1 73 ? 3.532 -0.664 8.590 1.00 98.50 73 LEU A C 1
ATOM 597 O O . LEU A 1 73 ? 2.367 -0.955 8.845 1.00 98.50 73 LEU A O 1
ATOM 601 N N . LYS A 1 74 ? 4.281 0.076 9.414 1.00 98.38 74 LYS A N 1
ATOM 602 C CA . LYS A 1 74 ? 3.816 0.499 10.740 1.00 98.38 74 LYS A CA 1
ATOM 603 C C . LYS A 1 74 ? 2.481 1.265 10.693 1.00 98.38 74 LYS A C 1
ATOM 605 O O . LYS A 1 74 ? 1.594 0.864 11.449 1.00 98.38 74 LYS A O 1
ATOM 610 N N . PRO A 1 75 ? 2.276 2.254 9.796 1.00 98.25 75 PRO A N 1
ATOM 611 C CA . PRO A 1 75 ? 0.978 2.912 9.657 1.00 98.25 75 PRO A CA 1
ATOM 612 C C . PRO A 1 75 ? -0.130 1.944 9.250 1.00 98.25 75 PRO A C 1
ATOM 614 O O . PRO A 1 75 ? -1.147 1.862 9.921 1.00 98.25 75 PRO A O 1
ATOM 617 N N . TYR A 1 76 ? 0.084 1.139 8.209 1.00 98.69 76 TYR A N 1
ATOM 618 C CA . TYR A 1 76 ? -0.933 0.204 7.721 1.00 98.69 76 TYR A CA 1
ATOM 619 C C . TYR A 1 76 ? -1.310 -0.856 8.753 1.00 98.69 76 TYR A C 1
ATOM 621 O O . TYR A 1 76 ? -2.490 -1.130 8.923 1.00 98.69 76 TYR A O 1
ATOM 629 N N . ARG A 1 77 ? -0.330 -1.419 9.472 1.00 98.62 77 ARG A N 1
ATOM 630 C CA . ARG A 1 77 ? -0.582 -2.360 10.567 1.00 98.62 77 ARG A CA 1
ATOM 631 C C . ARG A 1 77 ? -1.521 -1.733 11.591 1.00 98.62 77 ARG A C 1
ATOM 633 O O . ARG A 1 77 ? -2.512 -2.363 11.915 1.00 98.62 77 ARG A O 1
ATOM 640 N N . GLN A 1 78 ? -1.218 -0.523 12.068 1.00 98.69 78 GLN A N 1
ATOM 641 C CA . GLN A 1 78 ? -2.042 0.159 13.069 1.00 98.69 78 GLN A CA 1
ATOM 642 C C . GLN A 1 78 ? -3.457 0.424 12.544 1.00 98.69 78 GLN A C 1
ATOM 644 O O . GLN A 1 78 ? -4.416 0.022 13.189 1.00 98.69 78 GLN A O 1
ATOM 649 N N . LEU A 1 79 ? -3.584 1.002 11.345 1.00 98.75 79 LEU A N 1
ATOM 650 C CA . LEU A 1 79 ? -4.890 1.302 10.748 1.00 98.75 79 LEU A CA 1
ATOM 651 C C . LEU A 1 79 ? -5.734 0.037 10.534 1.00 98.75 79 LEU A C 1
ATOM 653 O O . LEU A 1 79 ? -6.944 0.063 10.714 1.00 98.75 79 LEU A O 1
ATOM 657 N N . ILE A 1 80 ? -5.115 -1.082 10.161 1.00 98.75 80 ILE A N 1
ATOM 658 C CA . ILE A 1 80 ? -5.833 -2.348 9.995 1.00 98.75 80 ILE A CA 1
ATOM 659 C C . ILE A 1 80 ? -6.233 -2.924 11.359 1.00 98.75 80 ILE A C 1
ATOM 661 O O . ILE A 1 80 ? -7.385 -3.293 11.540 1.00 98.75 80 ILE A O 1
ATOM 665 N N . THR A 1 81 ? -5.305 -3.014 12.318 1.00 98.62 81 THR A N 1
ATOM 666 C CA . THR A 1 81 ? -5.544 -3.755 13.569 1.00 98.62 81 THR A CA 1
ATOM 667 C C . THR A 1 81 ? -6.296 -2.967 14.638 1.00 98.62 81 THR A C 1
ATOM 669 O O . THR A 1 81 ? -6.837 -3.575 15.555 1.00 98.62 81 THR A O 1
ATOM 672 N N . GLU A 1 82 ? -6.252 -1.635 14.594 1.00 98.25 82 GLU A N 1
ATOM 673 C CA . GLU A 1 82 ? -6.810 -0.765 15.642 1.00 98.25 82 GLU A CA 1
ATOM 674 C C . GLU A 1 82 ? -7.977 0.099 15.151 1.00 98.25 82 GLU A C 1
ATOM 676 O O . GLU A 1 82 ? -8.734 0.612 15.975 1.00 98.25 82 GLU A O 1
ATOM 681 N N . ASP A 1 83 ? -8.124 0.263 13.834 1.00 97.88 83 ASP A N 1
ATOM 682 C CA . ASP A 1 83 ? -9.141 1.124 13.221 1.00 97.88 83 ASP A CA 1
ATOM 683 C C . ASP A 1 83 ? -9.989 0.412 12.161 1.00 97.88 83 ASP A C 1
ATOM 685 O O . ASP A 1 83 ? -10.744 1.079 11.456 1.00 97.88 83 ASP A O 1
ATOM 689 N N . ASP A 1 84 ? -9.853 -0.910 12.022 1.00 97.31 84 ASP A N 1
ATOM 690 C CA . ASP A 1 84 ? -10.620 -1.735 11.083 1.00 97.31 84 ASP A CA 1
ATOM 691 C C . ASP A 1 84 ? -10.613 -1.180 9.643 1.00 97.31 84 ASP A C 1
ATOM 693 O O . ASP A 1 84 ? -11.644 -1.1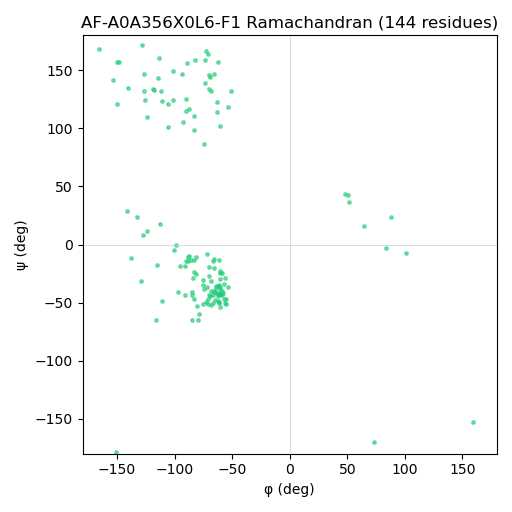23 8.968 1.00 97.31 84 ASP A O 1
ATOM 697 N N . LEU A 1 85 ? -9.443 -0.724 9.165 1.00 98.44 85 LEU A N 1
ATOM 698 C CA . LEU A 1 85 ? -9.294 -0.134 7.832 1.00 98.44 85 LEU A CA 1
ATOM 699 C C . LEU A 1 85 ? -9.832 -1.085 6.732 1.00 98.44 85 LEU A C 1
ATOM 701 O O . LEU A 1 85 ? -9.243 -2.145 6.509 1.00 98.44 85 LEU A O 1
ATOM 705 N N . PRO A 1 86 ? -10.860 -0.679 5.958 1.00 97.62 86 PRO A N 1
ATOM 706 C CA . PRO A 1 86 ? -11.544 -1.563 5.010 1.00 97.62 86 PRO A CA 1
ATOM 707 C C . PRO A 1 86 ? -10.898 -1.623 3.617 1.00 97.62 86 PRO A C 1
ATOM 709 O O . P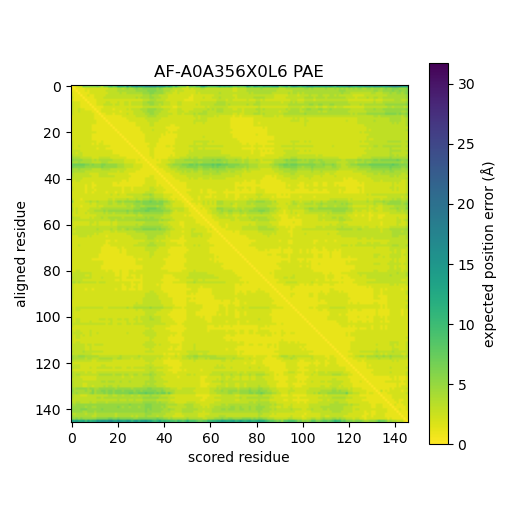RO A 1 86 ? -11.319 -2.415 2.770 1.00 97.62 86 PRO A O 1
ATOM 712 N N . SER A 1 87 ? -9.934 -0.749 3.311 1.00 98.75 87 SER A N 1
ATOM 713 C CA . SER A 1 87 ? -9.345 -0.687 1.971 1.00 98.75 87 SER A CA 1
ATOM 714 C C . SER A 1 87 ? -7.915 -0.149 1.950 1.00 98.75 87 SER A C 1
ATOM 716 O O . SER A 1 87 ? -7.571 0.820 2.637 1.00 98.75 87 SER A O 1
ATOM 718 N N . ILE A 1 88 ? -7.094 -0.749 1.086 1.00 98.88 88 ILE A N 1
ATOM 719 C CA . ILE A 1 88 ? -5.750 -0.279 0.732 1.00 98.88 88 ILE A CA 1
ATOM 720 C C . ILE A 1 88 ? -5.605 -0.140 -0.786 1.00 98.88 88 ILE A C 1
ATOM 722 O O . ILE A 1 88 ? -6.169 -0.915 -1.561 1.00 98.88 88 ILE A O 1
ATOM 726 N N . MET A 1 89 ? -4.812 0.841 -1.210 1.00 98.88 89 MET A N 1
ATOM 727 C CA . MET A 1 89 ? -4.415 1.026 -2.604 1.00 98.88 89 MET A CA 1
ATOM 728 C C . MET A 1 89 ? -2.960 0.613 -2.790 1.00 98.88 89 MET A C 1
ATOM 730 O O . MET A 1 89 ? -2.083 1.194 -2.143 1.00 98.88 89 MET A O 1
ATOM 734 N N . THR A 1 90 ? -2.693 -0.358 -3.661 1.00 98.69 90 THR A N 1
ATOM 735 C CA . THR A 1 90 ? -1.331 -0.827 -3.930 1.00 98.69 90 THR A CA 1
ATOM 736 C C . THR A 1 90 ? -0.531 0.217 -4.693 1.00 98.69 90 THR A C 1
ATOM 738 O O . THR A 1 90 ? -1.056 0.973 -5.506 1.00 98.69 90 THR A O 1
ATOM 741 N N . ALA A 1 91 ? 0.761 0.277 -4.406 1.00 98.31 91 ALA A N 1
ATOM 742 C CA . ALA A 1 91 ? 1.701 1.151 -5.072 1.00 98.31 91 ALA A CA 1
ATOM 743 C C . ALA A 1 91 ? 2.035 0.678 -6.493 1.00 98.31 91 ALA A C 1
ATOM 745 O O . ALA A 1 91 ? 1.917 -0.501 -6.823 1.00 98.31 91 ALA A O 1
ATOM 746 N N . TYR A 1 92 ? 2.522 1.618 -7.303 1.00 98.44 92 TYR A N 1
ATOM 747 C CA . TYR A 1 92 ? 3.061 1.345 -8.634 1.00 98.44 92 TYR A CA 1
ATOM 748 C C . TYR A 1 92 ? 4.365 0.552 -8.605 1.00 98.44 92 TYR A C 1
ATOM 750 O O . TYR A 1 92 ? 4.580 -0.299 -9.461 1.00 98.44 92 TYR A O 1
ATOM 758 N N . ASN A 1 93 ? 5.253 0.858 -7.657 1.00 98.31 93 ASN A N 1
ATOM 759 C CA . ASN A 1 93 ? 6.598 0.299 -7.625 1.00 98.31 93 ASN A CA 1
ATOM 760 C C . ASN A 1 93 ? 6.587 -1.188 -7.257 1.00 98.31 93 ASN A C 1
ATOM 762 O O . ASN A 1 93 ? 5.629 -1.712 -6.687 1.00 98.31 93 ASN A O 1
ATOM 766 N N . ALA A 1 94 ? 7.705 -1.852 -7.525 1.00 98.50 94 ALA A N 1
ATOM 767 C CA . ALA A 1 94 ? 8.019 -3.126 -6.907 1.00 98.50 94 ALA A CA 1
ATOM 768 C C . ALA A 1 94 ? 8.624 -2.928 -5.510 1.00 98.50 94 ALA A C 1
ATOM 770 O O . ALA A 1 94 ? 9.152 -1.860 -5.181 1.00 98.50 94 ALA A O 1
ATOM 771 N N . VAL A 1 95 ? 8.545 -3.963 -4.680 1.00 98.50 95 VAL A N 1
ATOM 772 C CA . VAL A 1 95 ? 9.286 -4.077 -3.421 1.00 98.50 95 VAL A CA 1
ATOM 773 C C . VAL A 1 95 ? 10.053 -5.388 -3.459 1.00 98.50 95 VAL A C 1
ATOM 775 O O . VAL A 1 95 ? 9.452 -6.442 -3.671 1.00 98.50 95 VAL A O 1
ATOM 778 N N . ASN A 1 96 ? 11.372 -5.320 -3.272 1.00 98.06 96 ASN A N 1
ATOM 779 C CA . ASN A 1 96 ? 12.278 -6.469 -3.368 1.00 98.06 96 ASN 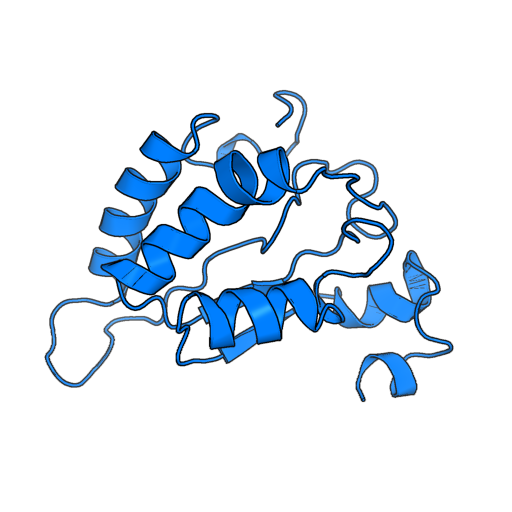A CA 1
ATOM 780 C C . ASN A 1 96 ? 12.043 -7.299 -4.651 1.00 98.06 96 ASN A C 1
ATOM 782 O O . ASN A 1 96 ? 11.959 -8.527 -4.612 1.00 98.06 96 ASN A O 1
ATOM 786 N N . GLY A 1 97 ? 11.860 -6.611 -5.783 1.00 97.62 97 GLY A N 1
ATOM 787 C CA . GLY A 1 97 ? 11.689 -7.207 -7.111 1.00 97.62 97 GLY A CA 1
ATOM 788 C C . GLY A 1 97 ? 10.271 -7.659 -7.483 1.00 97.62 97 GLY A C 1
ATOM 789 O O . GLY A 1 97 ? 10.070 -8.083 -8.615 1.00 97.62 97 GLY A O 1
ATOM 790 N N . THR A 1 98 ? 9.280 -7.561 -6.589 1.00 98.44 98 THR A N 1
ATOM 791 C CA . THR A 1 98 ? 7.882 -7.934 -6.899 1.00 98.44 98 THR A CA 1
ATOM 792 C C . THR A 1 98 ? 6.987 -6.691 -6.954 1.00 98.44 98 THR A C 1
ATOM 794 O O . THR A 1 98 ? 6.936 -5.975 -5.947 1.00 98.44 98 THR A O 1
ATOM 797 N N . PRO A 1 99 ? 6.268 -6.407 -8.064 1.00 98.44 99 PRO A N 1
ATOM 798 C CA . PRO A 1 99 ? 5.260 -5.345 -8.117 1.00 98.44 99 PRO A CA 1
ATOM 799 C C . PRO A 1 99 ? 4.279 -5.475 -6.955 1.00 98.44 99 PRO A C 1
ATOM 801 O O . PRO A 1 99 ? 3.783 -6.573 -6.696 1.00 98.44 99 PRO A O 1
ATOM 804 N N . VAL A 1 100 ? 3.984 -4.386 -6.235 1.00 98.50 100 VAL A N 1
ATOM 805 C CA . VAL A 1 100 ? 3.183 -4.532 -5.008 1.00 98.50 100 VAL A CA 1
ATOM 806 C C . VAL A 1 100 ? 1.785 -5.080 -5.306 1.00 98.50 100 VAL A C 1
ATOM 808 O O . VAL A 1 100 ? 1.298 -5.912 -4.546 1.00 98.50 100 VAL A O 1
ATOM 811 N N . SER A 1 101 ? 1.186 -4.705 -6.439 1.00 98.12 101 SER A N 1
ATOM 812 C CA . SER A 1 101 ? -0.109 -5.237 -6.890 1.00 98.12 101 SER A CA 1
ATOM 813 C C . SER A 1 101 ? -0.130 -6.754 -7.130 1.00 98.12 101 SER A C 1
ATOM 815 O O . SER A 1 101 ? -1.195 -7.346 -7.012 1.00 98.12 101 SER A O 1
ATOM 817 N N . ALA A 1 102 ? 1.018 -7.381 -7.411 1.00 97.81 102 ALA A N 1
ATOM 818 C CA . ALA A 1 102 ? 1.161 -8.833 -7.577 1.00 97.81 102 ALA A CA 1
ATOM 819 C C . ALA A 1 102 ? 1.688 -9.540 -6.313 1.00 97.81 102 ALA A C 1
ATOM 821 O O . ALA A 1 102 ? 1.898 -10.751 -6.305 1.00 97.81 102 ALA A O 1
ATOM 822 N N . SER A 1 103 ? 1.968 -8.806 -5.232 1.00 98.19 103 SER A N 1
ATOM 823 C CA . SER A 1 103 ? 2.660 -9.375 -4.078 1.00 98.19 103 SER A CA 1
ATOM 824 C C . SER A 1 103 ? 1.705 -10.118 -3.140 1.00 98.19 103 SER A C 1
ATOM 826 O O . SER A 1 103 ? 1.107 -9.521 -2.242 1.00 98.19 103 SER A O 1
ATOM 828 N N . GLU A 1 104 ? 1.639 -11.447 -3.265 1.00 98.12 104 GLU A N 1
ATOM 829 C CA . GLU A 1 104 ? 0.932 -12.312 -2.303 1.00 98.12 104 GLU A CA 1
ATOM 830 C C . GLU A 1 104 ? 1.457 -12.144 -0.870 1.00 98.12 104 GLU A C 1
ATOM 832 O O . GLU A 1 104 ? 0.708 -12.230 0.103 1.00 98.12 104 GLU A O 1
ATOM 837 N N . PHE A 1 105 ? 2.757 -11.885 -0.712 1.00 98.56 105 PHE A N 1
ATOM 838 C CA . PHE A 1 105 ? 3.345 -11.669 0.604 1.00 98.56 105 PHE A CA 1
ATOM 839 C C . PHE A 1 105 ? 2.823 -10.381 1.253 1.00 98.56 105 PHE A C 1
ATOM 841 O O . PHE A 1 105 ? 2.370 -10.408 2.397 1.00 98.56 105 PHE A O 1
ATOM 848 N N . LEU A 1 106 ? 2.857 -9.253 0.540 1.00 98.69 106 LEU A N 1
ATOM 849 C CA . LEU A 1 106 ? 2.405 -7.979 1.097 1.00 98.69 106 LEU A CA 1
ATOM 850 C C . LEU A 1 106 ? 0.878 -7.965 1.266 1.00 98.69 106 LEU A C 1
ATOM 852 O O . LEU A 1 106 ? 0.374 -7.619 2.332 1.00 98.69 106 LEU A O 1
ATOM 856 N N . ILE A 1 107 ? 0.131 -8.383 0.245 1.00 98.44 107 ILE A N 1
ATOM 857 C CA . ILE A 1 107 ? -1.330 -8.277 0.248 1.00 98.44 107 ILE A CA 1
ATOM 858 C C . ILE A 1 107 ? -1.961 -9.396 1.078 1.00 98.44 107 ILE A C 1
ATOM 860 O O . ILE A 1 107 ? -2.664 -9.135 2.054 1.00 98.44 107 ILE A O 1
ATOM 864 N N . ASP A 1 108 ? -1.727 -10.650 0.702 1.00 98.31 108 ASP A N 1
ATOM 865 C CA . ASP A 1 108 ? -2.449 -11.767 1.302 1.00 98.31 108 ASP A CA 1
ATOM 866 C C . ASP A 1 108 ? -1.820 -12.209 2.629 1.00 98.31 108 ASP A C 1
ATOM 868 O O . ASP A 1 108 ? -2.509 -12.342 3.639 1.00 98.31 108 ASP A O 1
ATOM 872 N N . THR A 1 109 ? -0.497 -12.368 2.687 1.00 98.69 109 THR A N 1
ATOM 873 C CA . THR A 1 109 ? 0.162 -12.799 3.928 1.00 98.69 109 THR A CA 1
ATOM 874 C C . THR A 1 109 ? 0.140 -11.701 4.987 1.00 98.69 109 THR A C 1
ATOM 876 O O . THR A 1 109 ? -0.251 -11.968 6.123 1.00 98.69 109 THR A O 1
ATOM 879 N N . LEU A 1 110 ? 0.559 -10.475 4.662 1.00 98.62 110 LEU A N 1
ATOM 880 C CA . LEU A 1 110 ? 0.674 -9.409 5.657 1.00 98.62 110 LEU A CA 1
ATOM 881 C C . LEU A 1 110 ? -0.645 -8.672 5.892 1.00 98.62 110 LEU A C 1
ATOM 883 O O . LEU A 1 110 ? -1.173 -8.770 6.998 1.00 98.62 110 LEU A O 1
ATOM 887 N N . ALA A 1 111 ? -1.192 -7.963 4.899 1.00 98.69 111 ALA A N 1
ATOM 888 C CA . ALA A 1 111 ? -2.388 -7.146 5.124 1.00 98.69 111 ALA A CA 1
ATOM 889 C C . ALA A 1 111 ? -3.603 -7.989 5.549 1.00 98.69 111 ALA A C 1
ATOM 891 O O . ALA A 1 111 ? -4.225 -7.684 6.566 1.00 98.69 111 ALA A O 1
ATOM 892 N N . ARG A 1 112 ? -3.905 -9.081 4.834 1.00 98.50 112 ARG A N 1
ATOM 893 C CA . ARG A 1 112 ? -5.059 -9.941 5.148 1.00 98.50 112 ARG A CA 1
ATOM 894 C C . ARG A 1 112 ? -4.787 -10.899 6.305 1.00 98.50 112 ARG A C 1
ATOM 896 O O . ARG A 1 112 ? -5.414 -10.781 7.349 1.00 98.50 112 ARG A O 1
ATOM 903 N N . ARG A 1 113 ? -3.856 -11.846 6.150 1.00 98.56 113 ARG A N 1
ATOM 904 C CA . ARG A 1 113 ? -3.682 -12.950 7.115 1.00 98.56 113 ARG A CA 1
ATOM 905 C C . ARG A 1 113 ? -2.995 -12.536 8.417 1.00 98.56 113 ARG A C 1
ATOM 907 O O . ARG A 1 113 ? -3.325 -13.083 9.464 1.00 98.56 113 ARG A O 1
ATOM 914 N N . THR A 1 114 ? -2.039 -11.608 8.370 1.00 98.56 114 THR A N 1
ATOM 915 C CA . THR A 1 114 ? -1.269 -11.206 9.563 1.00 98.56 114 THR A CA 1
ATOM 916 C C . 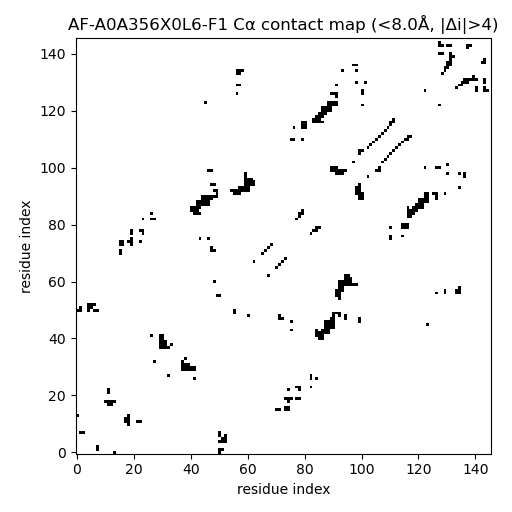THR A 1 114 ? -1.916 -10.037 10.299 1.00 98.56 114 THR A C 1
ATOM 918 O O . THR A 1 114 ? -1.952 -10.049 11.527 1.00 98.56 114 THR A O 1
ATOM 921 N N . TYR A 1 115 ? -2.388 -9.016 9.579 1.00 98.62 115 TYR A N 1
ATOM 922 C CA . TYR A 1 115 ? -2.990 -7.826 10.188 1.00 98.62 115 TYR A CA 1
ATOM 923 C C . TYR A 1 115 ? -4.515 -7.895 10.265 1.00 98.62 115 TYR A C 1
ATOM 925 O O . TYR A 1 115 ? -5.084 -7.210 11.103 1.00 98.62 115 TYR A O 1
ATOM 933 N N . GLY A 1 116 ? -5.169 -8.761 9.487 1.00 98.62 116 GLY A N 1
ATOM 934 C CA . GLY A 1 116 ? -6.610 -8.993 9.599 1.00 98.62 116 GLY A CA 1
ATOM 935 C C . GLY A 1 116 ? -7.471 -8.051 8.763 1.00 98.62 116 GLY A C 1
ATOM 936 O O . GLY A 1 116 ? -8.627 -7.852 9.109 1.00 98.62 116 GLY A O 1
ATOM 937 N N . MET A 1 117 ? -6.940 -7.462 7.685 1.00 98.50 117 MET A N 1
ATOM 938 C CA . MET A 1 117 ? -7.713 -6.549 6.840 1.00 98.50 117 MET A CA 1
ATOM 939 C C . MET A 1 117 ? -8.890 -7.271 6.178 1.00 98.50 117 MET A C 1
ATOM 941 O O . MET A 1 117 ? -8.695 -8.118 5.296 1.00 98.50 117 MET A O 1
ATOM 945 N N . ASP A 1 118 ? -10.099 -6.878 6.569 1.00 96.19 118 ASP A N 1
ATOM 946 C CA . ASP A 1 118 ? -11.352 -7.379 6.017 1.00 96.19 118 ASP A CA 1
ATOM 947 C C . ASP A 1 118 ? -11.987 -6.326 5.105 1.00 96.19 118 ASP A C 1
ATOM 949 O O . ASP A 1 118 ? -12.555 -5.327 5.541 1.00 96.19 118 ASP A O 1
ATOM 953 N N . GLY A 1 119 ? -11.810 -6.521 3.801 1.00 96.69 119 GLY A N 1
ATOM 954 C CA . GLY A 1 119 ? -12.230 -5.570 2.785 1.00 96.69 119 GLY A CA 1
ATOM 955 C C . GLY A 1 119 ? -11.489 -5.759 1.466 1.00 96.69 119 GLY A C 1
ATOM 956 O O . GLY A 1 119 ? -11.054 -6.872 1.124 1.00 96.69 119 GLY A O 1
ATOM 957 N N . TYR A 1 120 ? -11.353 -4.682 0.693 1.00 98.31 120 TYR A N 1
ATOM 958 C CA . TYR A 1 120 ? -10.856 -4.759 -0.682 1.00 98.31 120 TYR A CA 1
ATOM 959 C C . TYR A 1 120 ? -9.499 -4.086 -0.884 1.00 98.31 120 TYR A C 1
ATOM 961 O O . TYR A 1 120 ? -9.032 -3.268 -0.099 1.00 98.31 120 TYR A O 1
ATOM 969 N N . VAL A 1 121 ? -8.852 -4.479 -1.975 1.00 98.62 121 VAL A N 1
ATOM 970 C CA . VAL A 1 121 ? -7.593 -3.904 -2.438 1.00 98.62 121 VAL A CA 1
ATOM 971 C C . VAL A 1 121 ? -7.854 -3.320 -3.811 1.00 98.62 121 VAL A C 1
ATOM 973 O O . VAL A 1 121 ? -8.480 -3.970 -4.646 1.00 98.62 121 VAL A O 1
ATOM 976 N N . THR A 1 122 ? -7.389 -2.100 -4.044 1.00 98.56 122 THR A N 1
ATOM 977 C CA . THR A 1 122 ? -7.397 -1.490 -5.376 1.00 98.56 122 THR A CA 1
ATOM 978 C C . THR A 1 122 ? -5.972 -1.282 -5.856 1.00 98.56 122 THR A C 1
ATOM 980 O O . THR A 1 122 ? -5.103 -0.902 -5.078 1.00 98.56 122 THR A O 1
ATOM 983 N N . GLY A 1 123 ? -5.732 -1.475 -7.151 1.00 98.12 123 GLY A N 1
ATOM 984 C CA . GLY A 1 123 ? -4.531 -0.936 -7.781 1.00 98.12 123 GLY A CA 1
ATOM 985 C C . GLY A 1 123 ? -4.569 0.589 -7.775 1.00 98.12 123 GLY A C 1
ATOM 986 O O . GLY A 1 123 ? -5.652 1.171 -7.900 1.00 98.12 123 GLY A O 1
ATOM 987 N N . ASP A 1 124 ? -3.415 1.246 -7.663 1.00 98.50 124 ASP A N 1
ATOM 988 C CA . ASP A 1 124 ? -3.320 2.620 -8.159 1.00 98.50 124 ASP A CA 1
ATOM 989 C C . ASP A 1 124 ? -3.569 2.634 -9.681 1.00 98.50 124 ASP A C 1
ATOM 991 O O . ASP A 1 124 ? -3.431 1.618 -10.373 1.00 98.50 124 ASP A O 1
ATOM 995 N N . CYS A 1 125 ? -3.976 3.778 -10.219 1.00 97.88 125 CYS A N 1
ATOM 996 C CA . CYS A 1 125 ? -4.415 3.933 -11.599 1.00 97.88 125 CYS A CA 1
ATOM 997 C C . CYS A 1 125 ? -3.297 3.554 -12.578 1.00 97.88 125 CYS A C 1
ATOM 999 O O . CYS A 1 125 ? -2.398 4.360 -12.816 1.00 97.88 125 CYS A O 1
ATOM 1001 N N . GLY A 1 126 ? -3.377 2.350 -13.155 1.00 96.56 126 GLY A N 1
ATOM 1002 C CA . GLY A 1 126 ? -2.383 1.802 -14.084 1.00 96.56 126 GLY A CA 1
ATOM 1003 C C . GLY A 1 126 ? -1.401 0.799 -13.471 1.00 96.56 126 GLY A C 1
ATOM 1004 O O . GLY A 1 126 ? -0.711 0.128 -14.227 1.00 96.56 126 GLY A O 1
ATOM 1005 N N . ALA A 1 127 ? -1.397 0.603 -12.147 1.00 97.75 127 ALA A N 1
ATOM 1006 C CA . ALA A 1 127 ? -0.422 -0.255 -11.464 1.00 97.75 127 ALA A CA 1
ATOM 1007 C C . ALA A 1 127 ? -0.465 -1.726 -11.916 1.00 97.75 127 ALA A C 1
ATOM 1009 O O . ALA A 1 127 ? 0.556 -2.404 -11.890 1.00 97.75 127 ALA A O 1
ATOM 1010 N N . ILE A 1 128 ? -1.631 -2.219 -12.348 1.00 97.69 128 ILE A N 1
ATOM 1011 C CA . ILE A 1 128 ? -1.768 -3.553 -12.955 1.00 97.69 128 ILE A CA 1
ATOM 1012 C C . ILE A 1 128 ? -1.102 -3.596 -14.337 1.00 97.69 128 ILE A C 1
ATOM 1014 O O . ILE A 1 128 ? -0.352 -4.518 -14.635 1.00 97.69 128 ILE A O 1
ATOM 1018 N N . GLY A 1 129 ? -1.308 -2.569 -15.166 1.00 97.31 129 GLY A N 1
ATOM 1019 C CA . GLY A 1 129 ? -0.651 -2.466 -16.472 1.00 97.31 129 GLY A CA 1
ATOM 1020 C C . GLY A 1 129 ? 0.869 -2.344 -16.351 1.00 97.31 129 GLY A C 1
ATOM 1021 O O . GLY A 1 129 ? 1.602 -2.982 -17.104 1.00 97.31 129 GLY A O 1
ATOM 1022 N N . ASP A 1 130 ? 1.350 -1.622 -15.337 1.00 97.81 130 ASP A N 1
ATOM 1023 C CA . ASP A 1 130 ? 2.784 -1.476 -15.080 1.00 97.81 130 ASP A CA 1
ATOM 1024 C C . ASP A 1 130 ? 3.490 -2.814 -14.845 1.00 97.81 130 ASP A C 1
ATOM 1026 O O . ASP A 1 130 ? 4.685 -2.916 -15.114 1.00 97.81 130 ASP A O 1
ATOM 1030 N N . MET A 1 131 ? 2.782 -3.863 -14.411 1.00 97.94 131 MET A N 1
ATOM 1031 C CA . MET A 1 131 ? 3.380 -5.187 -14.218 1.00 97.94 131 MET A CA 1
ATOM 1032 C C . MET A 1 131 ? 3.939 -5.765 -15.521 1.00 97.94 131 MET A C 1
ATOM 1034 O O . MET A 1 131 ? 4.998 -6.383 -15.478 1.00 97.94 131 MET A O 1
ATOM 1038 N N . TYR A 1 132 ? 3.307 -5.512 -16.672 1.00 96.75 132 TYR A N 1
ATOM 1039 C CA . TYR A 1 132 ? 3.837 -5.941 -17.973 1.00 96.75 132 TYR A CA 1
ATOM 1040 C C . TYR A 1 132 ? 4.608 -4.817 -18.687 1.00 96.75 132 TYR A C 1
ATOM 1042 O O . TYR A 1 132 ? 5.670 -5.056 -19.266 1.00 96.75 132 TYR A O 1
ATOM 1050 N N . SER A 1 133 ? 4.111 -3.572 -18.643 1.00 96.25 133 SER A N 1
ATOM 1051 C CA . SER A 1 133 ? 4.678 -2.477 -19.444 1.00 96.25 133 SER A CA 1
ATOM 1052 C C . SER A 1 133 ? 5.884 -1.794 -18.808 1.00 96.25 133 SER A C 1
ATOM 1054 O O . SER A 1 133 ? 6.705 -1.237 -19.534 1.00 96.25 133 SER A O 1
ATOM 1056 N N . GLY A 1 134 ? 5.967 -1.788 -17.475 1.00 95.25 134 GLY A N 1
ATOM 1057 C CA . GLY A 1 134 ? 7.000 -1.076 -16.720 1.00 95.25 134 GLY A CA 1
ATOM 1058 C C . GLY A 1 134 ? 7.996 -2.001 -16.028 1.00 95.25 134 GLY A C 1
ATOM 1059 O O . GLY A 1 134 ? 9.204 -1.809 -16.151 1.00 95.25 134 GLY A O 1
ATOM 1060 N N . HIS A 1 135 ? 7.492 -3.009 -15.316 1.00 97.50 135 HIS A N 1
ATOM 1061 C CA . HIS A 1 135 ? 8.296 -3.939 -14.518 1.00 97.50 135 HIS A CA 1
ATOM 1062 C C . HIS A 1 135 ? 8.736 -5.183 -15.283 1.00 97.50 135 HIS A C 1
ATOM 1064 O O . HIS A 1 135 ? 9.658 -5.859 -14.836 1.00 97.50 135 HIS A O 1
ATOM 1070 N N . HIS A 1 136 ? 8.081 -5.495 -16.409 1.00 96.69 136 HIS A N 1
ATOM 1071 C CA . HIS A 1 136 ? 8.293 -6.737 -17.168 1.00 96.69 136 HIS A CA 1
ATOM 1072 C C . HIS A 1 136 ? 8.206 -7.994 -16.283 1.00 96.69 136 HIS A C 1
ATOM 1074 O O . HIS A 1 136 ? 8.967 -8.945 -16.444 1.00 96.69 136 HIS A O 1
ATOM 1080 N N . TYR A 1 137 ? 7.302 -7.946 -15.305 1.00 97.50 137 TYR A N 1
ATOM 1081 C CA . TYR A 1 137 ? 7.025 -9.018 -14.359 1.00 97.50 137 TYR A CA 1
ATOM 1082 C C . TYR A 1 137 ? 6.030 -10.028 -14.937 1.00 97.50 137 TYR A C 1
ATOM 1084 O O . TYR A 1 137 ? 6.220 -11.226 -14.768 1.00 97.50 137 TYR A O 1
ATOM 1092 N N . ALA A 1 138 ? 5.000 -9.533 -15.629 1.00 97.56 138 ALA A N 1
ATOM 1093 C CA . ALA A 1 138 ? 4.066 -10.337 -16.413 1.00 97.56 138 ALA A CA 1
ATOM 1094 C C . ALA A 1 138 ? 4.418 -10.249 -17.907 1.00 97.56 138 ALA A C 1
ATOM 1096 O O . ALA A 1 138 ? 4.908 -9.213 -18.370 1.00 97.56 138 ALA A O 1
ATOM 1097 N N . GLU A 1 139 ? 4.151 -11.313 -18.661 1.00 96.62 139 GLU A N 1
ATOM 1098 C CA . GLU A 1 139 ? 4.390 -11.402 -20.104 1.00 96.62 139 GLU A CA 1
ATOM 1099 C C . GLU A 1 139 ? 3.499 -10.428 -20.884 1.00 96.62 139 GLU A C 1
ATOM 1101 O O . GLU A 1 139 ? 3.950 -9.785 -21.837 1.00 96.62 139 GLU A O 1
ATOM 1106 N N . ASP A 1 140 ? 2.238 -10.287 -20.470 1.00 97.06 140 ASP A N 1
ATOM 1107 C CA . ASP A 1 140 ? 1.267 -9.409 -21.108 1.00 97.06 140 ASP A CA 1
ATOM 1108 C C . ASP A 1 140 ? 0.200 -8.873 -20.134 1.00 97.06 140 ASP A C 1
ATOM 1110 O O . ASP A 1 140 ? 0.210 -9.120 -18.926 1.00 97.06 140 ASP A O 1
ATOM 1114 N N . GLY A 1 141 ? -0.731 -8.080 -20.672 1.00 94.94 141 GLY A N 1
ATOM 1115 C CA . GLY A 1 141 ? -1.830 -7.512 -19.896 1.00 94.94 141 GLY A CA 1
ATOM 1116 C C . GLY A 1 141 ? -2.877 -8.533 -19.441 1.00 94.94 141 GLY A C 1
ATOM 1117 O O . GLY A 1 141 ? -3.617 -8.229 -18.512 1.00 94.94 141 GLY A O 1
ATOM 1118 N N . VAL A 1 142 ? -2.963 -9.711 -20.070 1.00 96.81 142 VAL A N 1
ATOM 1119 C CA . VAL A 1 142 ? -3.884 -10.778 -19.651 1.00 96.81 142 VAL A CA 1
ATOM 1120 C C . VAL A 1 142 ? -3.331 -11.446 -18.402 1.00 96.81 142 VAL A C 1
ATOM 1122 O O . VAL A 1 142 ? -4.040 -11.499 -17.398 1.00 96.81 142 VAL A O 1
ATOM 1125 N N . GLU A 1 143 ? -2.066 -11.872 -18.431 1.00 96.88 143 GLU A N 1
ATOM 1126 C CA . GLU A 1 143 ? -1.384 -12.436 -17.262 1.00 96.88 143 GLU A CA 1
ATOM 1127 C C . GLU A 1 143 ? -1.352 -11.436 -16.104 1.00 96.88 143 GLU A C 1
ATOM 1129 O O . GLU A 1 143 ? -1.627 -11.804 -14.968 1.00 96.88 143 GLU A O 1
ATOM 1134 N N . ALA A 1 144 ? -1.131 -10.148 -16.386 1.00 96.12 144 ALA A N 1
ATOM 1135 C CA . ALA A 1 144 ? -1.170 -9.115 -15.356 1.00 96.12 144 ALA A CA 1
ATOM 1136 C C . ALA A 1 144 ? -2.535 -9.002 -14.638 1.00 96.12 144 ALA A C 1
ATOM 1138 O O . ALA A 1 144 ? -2.604 -8.482 -13.531 1.00 96.12 144 ALA A O 1
ATOM 1139 N N . THR A 1 145 ? -3.638 -9.442 -15.247 1.00 93.56 145 THR A N 1
ATOM 1140 C CA . THR A 1 145 ? -4.983 -9.358 -14.642 1.00 93.56 145 THR A CA 1
ATOM 1141 C C . THR A 1 145 ? -5.483 -10.663 -14.023 1.00 93.56 145 THR A C 1
ATOM 1143 O O . THR A 1 145 ? -6.587 -10.662 -13.473 1.00 93.56 145 THR A O 1
ATOM 1146 N N . ALA A 1 146 ? -4.721 -11.752 -14.162 1.00 83.00 146 ALA A N 1
ATOM 1147 C CA . ALA A 1 146 ? -5.088 -13.091 -13.702 1.00 83.00 146 ALA A CA 1
ATOM 1148 C C . ALA A 1 146 ? -4.904 -13.252 -12.186 1.00 83.00 146 ALA A C 1
ATOM 1150 O O . ALA A 1 146 ? -5.768 -13.931 -11.582 1.00 83.00 146 ALA A O 1
#

pLDDT: mean 97.17, std 2.35, range [81.0, 98.88]

Mean predicted aligned error: 2.45 Å

Radius of gyration: 15.2 Å; Cα contacts (8 Å, |Δi|>4): 254; chains: 1; bounding box: 39×30×37 Å

Foldseek 3Di:
DDPPQPCPVVAPDQFLVSSQVVVLVVQCVQQDDDPPGGVHQDEDDAQWDQRHPPQQQAAEDEDDPCCVDVGTCSNLLCCCQPVLRAHYEYTNHHYPLHQRLRDCCSPVVPNPVNSNHHHDYHYDDCSLVSCCVHHVVDVHSVRSVD

Nearest PDB structures (foldseek):
  2x40-assembly1_A  TM=8.936E-01  e=2.387E-08  Thermotoga neapolitana DSM 4359
  2x42-assembly1_A  TM=9.781E-01  e=9.529E-08  Thermotoga neapolitana DSM 4359
  7ms2-assembly1_B  TM=8.893E-01  e=8.921E-08  Acetivibrio thermocellus AD2
  7ms2-assembly1_A  TM=8.885E-01  e=1.161E-07  Acetivibrio thermocellus AD2
  5wab-assembly1_A  TM=8.229E-01  e=2.387E-08  Bifidobacterium adolescentis ATCC 15703

Solvent-accessible surface area (backbone atoms only — not comparable to full-atom values): 8033 Å² total; per-residue (Å²): 133,49,95,80,22,85,61,53,87,79,49,87,54,93,46,41,66,63,30,26,59,54,46,45,57,52,43,48,65,39,24,51,83,58,95,85,51,67,74,38,87,50,62,52,73,48,44,60,76,68,53,52,73,89,44,36,53,55,34,60,47,82,64,56,79,56,55,40,52,72,43,61,37,35,30,58,44,48,33,24,63,77,60,65,40,40,29,41,24,22,14,45,22,19,48,72,80,39,41,34,68,75,28,56,61,61,49,48,46,38,43,32,70,66,37,55,39,67,71,54,77,39,65,38,97,56,26,49,53,25,30,28,78,42,56,63,74,26,94,36,72,66,65,41,72,109